Protein AF-A0A924RPB1-F1 (afdb_monomer)

Structure (mmCIF, N/CA/C/O backbone):
data_AF-A0A924RPB1-F1
#
_entry.id   AF-A0A924RPB1-F1
#
loop_
_atom_site.group_PDB
_atom_site.id
_atom_site.type_symbol
_atom_site.label_atom_id
_atom_site.label_alt_id
_atom_site.label_comp_id
_atom_site.label_asym_id
_atom_site.label_entity_id
_atom_site.label_seq_id
_atom_site.pdbx_PDB_ins_code
_atom_site.Cartn_x
_atom_site.Cartn_y
_atom_site.Cartn_z
_atom_site.occupancy
_atom_site.B_iso_or_equiv
_atom_site.auth_seq_id
_atom_site.auth_comp_id
_atom_site.auth_asym_id
_atom_site.auth_atom_id
_atom_site.pdbx_PDB_model_num
ATOM 1 N N . PHE A 1 1 ? 1.094 2.484 -8.196 1.00 42.00 1 PHE A N 1
ATOM 2 C CA . PHE A 1 1 ? 1.743 3.186 -9.321 1.00 42.00 1 PHE A CA 1
ATOM 3 C C . PHE A 1 1 ? 0.843 3.085 -10.541 1.00 42.00 1 PHE A C 1
ATOM 5 O O . PHE A 1 1 ? 0.387 1.993 -10.843 1.00 42.00 1 PHE A O 1
ATOM 12 N N . THR A 1 2 ? 0.578 4.192 -11.229 1.00 35.59 2 THR A N 1
ATOM 13 C CA . THR A 1 2 ? 0.018 4.186 -12.589 1.00 35.59 2 THR A CA 1
ATOM 14 C C . THR A 1 2 ? 1.120 4.623 -13.538 1.00 35.59 2 THR A C 1
ATOM 16 O O . THR A 1 2 ? 1.744 5.655 -13.298 1.00 35.59 2 THR A O 1
ATOM 19 N N . THR A 1 3 ? 1.349 3.863 -14.604 1.00 45.16 3 THR A N 1
ATOM 20 C CA . THR A 1 3 ? 2.330 4.132 -15.666 1.00 45.16 3 THR A CA 1
ATOM 21 C C . THR A 1 3 ? 1.881 5.310 -16.540 1.00 45.16 3 THR A C 1
ATOM 23 O O . THR A 1 3 ? 1.588 5.169 -17.723 1.00 45.16 3 THR A O 1
ATOM 26 N N . LYS A 1 4 ? 1.767 6.497 -15.939 1.00 39.38 4 LYS A N 1
ATOM 27 C CA . LYS A 1 4 ? 1.670 7.773 -16.643 1.00 39.38 4 LYS A CA 1
ATOM 28 C C . LYS A 1 4 ? 2.747 8.697 -16.105 1.00 39.38 4 LYS A C 1
ATOM 30 O O . LYS A 1 4 ? 2.723 9.078 -14.941 1.00 39.38 4 LYS A O 1
ATOM 35 N N . THR A 1 5 ? 3.654 9.079 -16.995 1.00 47.44 5 THR A N 1
ATOM 36 C CA . THR A 1 5 ? 4.829 9.946 -16.799 1.00 47.44 5 THR A CA 1
ATOM 37 C C . THR A 1 5 ? 4.490 11.362 -16.297 1.00 47.44 5 THR A C 1
ATOM 39 O O . THR A 1 5 ? 5.375 12.186 -16.111 1.00 47.44 5 THR A O 1
ATOM 42 N N . SER A 1 6 ? 3.210 11.674 -16.072 1.00 41.72 6 SER A N 1
ATOM 43 C CA . SER A 1 6 ? 2.742 12.968 -15.581 1.00 41.72 6 SER A CA 1
ATOM 44 C C . SER A 1 6 ? 1.444 12.792 -14.786 1.00 41.72 6 SER A C 1
ATOM 46 O O . SER A 1 6 ? 0.335 13.020 -15.258 1.00 41.72 6 SER A O 1
ATOM 48 N N . GLY A 1 7 ? 1.581 12.286 -13.567 1.00 46.16 7 GLY A N 1
ATOM 49 C CA . GLY A 1 7 ? 0.609 12.467 -12.499 1.00 46.16 7 GLY A CA 1
ATOM 50 C C . GLY A 1 7 ? 1.404 12.983 -11.315 1.00 46.16 7 GLY A C 1
ATOM 51 O O . GLY A 1 7 ? 2.461 12.437 -11.024 1.00 46.16 7 GLY A O 1
ATOM 52 N N . MET A 1 8 ? 0.946 14.037 -10.650 1.00 52.97 8 MET A N 1
ATOM 53 C CA . MET A 1 8 ? 1.680 14.788 -9.617 1.00 52.97 8 MET A CA 1
ATOM 54 C C . MET A 1 8 ? 2.009 13.966 -8.336 1.00 52.97 8 MET A C 1
ATOM 56 O O . MET A 1 8 ? 2.241 14.521 -7.274 1.00 52.97 8 MET A O 1
ATOM 60 N N . GLY A 1 9 ? 1.972 12.627 -8.384 1.00 55.34 9 GLY A N 1
ATOM 61 C CA . GLY A 1 9 ? 2.189 11.738 -7.237 1.00 55.34 9 GLY A CA 1
ATOM 62 C C . GLY A 1 9 ? 1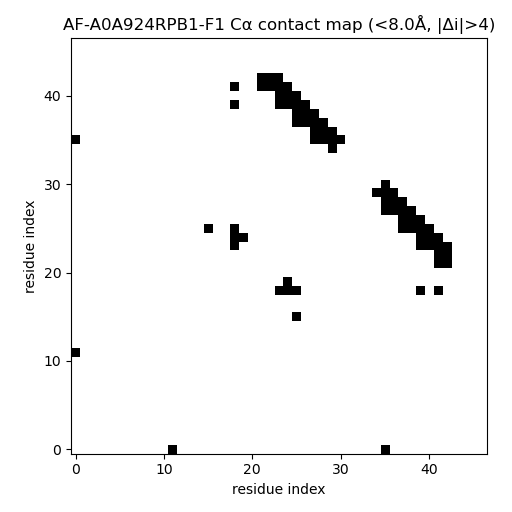.053 11.763 -6.209 1.00 55.34 9 GLY A C 1
ATOM 63 O O . GLY A 1 9 ? 1.110 11.051 -5.210 1.00 55.34 9 GLY A O 1
ATOM 64 N N . LEU A 1 10 ? -0.007 12.536 -6.469 1.00 62.09 10 LEU A N 1
ATOM 65 C CA . LEU A 1 10 ? -1.086 12.806 -5.516 1.00 62.09 10 LEU A CA 1
ATOM 66 C C . LEU A 1 10 ? -1.835 11.540 -5.098 1.00 62.09 10 LEU A C 1
ATOM 68 O O . LEU A 1 10 ? -2.179 11.397 -3.931 1.00 62.09 10 LEU A O 1
ATOM 72 N N . GLY A 1 11 ? -2.034 10.592 -6.019 1.00 68.81 11 GLY A N 1
ATOM 73 C CA . GLY A 1 11 ? -2.761 9.353 -5.734 1.00 68.81 11 GLY A CA 1
ATOM 74 C C . GLY A 1 11 ? -2.141 8.556 -4.586 1.00 68.81 11 GLY A C 1
ATOM 75 O O . GLY A 1 11 ? -2.844 8.183 -3.656 1.00 68.81 11 GLY A O 1
ATOM 76 N N . LEU A 1 12 ? -0.819 8.358 -4.591 1.00 72.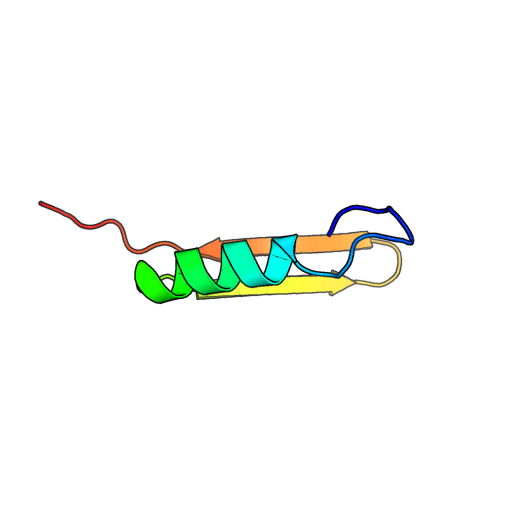19 12 LEU A N 1
ATOM 77 C CA . LEU A 1 12 ? -0.146 7.603 -3.529 1.00 72.19 12 LEU A CA 1
ATOM 78 C C . LEU A 1 12 ? -0.199 8.344 -2.184 1.00 72.19 12 LEU A C 1
ATOM 80 O O . LEU A 1 12 ? -0.386 7.710 -1.150 1.00 72.19 12 LEU A O 1
ATOM 84 N N . GL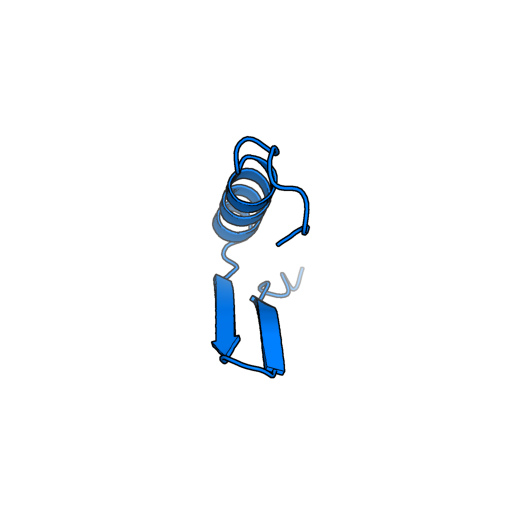Y A 1 13 ? -0.101 9.679 -2.207 1.00 74.44 13 GLY A N 1
ATOM 85 C CA . GLY A 1 13 ? -0.248 10.518 -1.015 1.00 74.44 13 GLY A CA 1
ATOM 86 C C . GLY A 1 13 ? -1.650 10.449 -0.405 1.00 74.44 13 GLY A C 1
ATOM 87 O O . GLY A 1 13 ? -1.781 10.302 0.807 1.00 74.44 13 GLY A O 1
ATOM 88 N N . ILE A 1 14 ? -2.696 10.473 -1.239 1.00 81.50 14 ILE A N 1
ATOM 89 C CA . ILE A 1 14 ? -4.093 10.339 -0.799 1.00 81.50 14 ILE A CA 1
ATOM 90 C C . ILE A 1 14 ? -4.308 8.978 -0.135 1.00 81.50 14 ILE A C 1
ATOM 92 O O . ILE A 1 14 ? -4.827 8.909 0.976 1.00 81.50 14 ILE A O 1
ATOM 96 N N . ILE A 1 15 ? -3.871 7.895 -0.784 1.00 80.50 15 ILE A N 1
ATOM 97 C CA . ILE A 1 15 ? -4.064 6.541 -0.256 1.00 80.50 15 ILE A CA 1
ATOM 98 C C . ILE A 1 15 ? -3.243 6.352 1.029 1.00 80.50 15 ILE A C 1
ATOM 100 O O . ILE A 1 15 ? -3.756 5.789 1.990 1.00 80.50 15 ILE A O 1
ATOM 104 N N . LYS A 1 16 ? -2.013 6.883 1.099 1.00 80.69 16 LYS A N 1
ATOM 105 C CA . LYS A 1 16 ? -1.188 6.872 2.318 1.00 80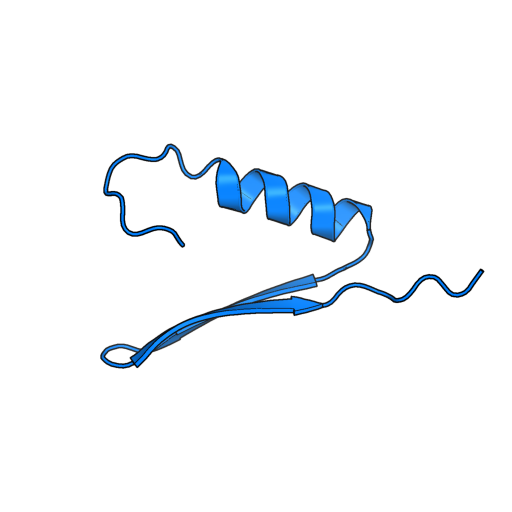.69 16 LYS A CA 1
ATOM 106 C C . LYS A 1 16 ? -1.895 7.574 3.476 1.00 80.69 16 LYS A C 1
ATOM 108 O O . LYS A 1 16 ? -1.980 7.004 4.557 1.00 80.69 16 LYS A O 1
ATOM 113 N N . ASN A 1 17 ? -2.462 8.756 3.232 1.00 83.50 17 ASN A N 1
ATOM 114 C CA . ASN A 1 17 ? -3.195 9.501 4.250 1.00 83.50 17 ASN A CA 1
ATOM 115 C C . ASN A 1 17 ? -4.453 8.755 4.719 1.00 83.50 17 ASN A C 1
ATOM 117 O O . ASN A 1 17 ? -4.715 8.696 5.917 1.00 83.50 17 ASN A O 1
ATOM 121 N N . ILE A 1 18 ? -5.214 8.154 3.797 1.00 84.88 18 ILE A N 1
ATOM 122 C CA . ILE A 1 18 ? -6.375 7.320 4.137 1.00 84.88 18 ILE A CA 1
ATOM 123 C C . ILE A 1 18 ? -5.919 6.138 4.997 1.00 84.88 18 ILE A C 1
ATOM 125 O O . ILE A 1 18 ? -6.424 5.948 6.095 1.00 84.88 18 ILE A O 1
ATOM 129 N N . ILE A 1 19 ? -4.924 5.377 4.553 1.00 84.56 19 ILE A N 1
ATOM 130 C CA . ILE A 1 19 ? -4.438 4.197 5.271 1.00 84.56 19 ILE A CA 1
ATOM 131 C C . ILE A 1 19 ? -3.909 4.569 6.665 1.00 84.56 19 ILE A C 1
ATOM 133 O O . ILE A 1 19 ? -4.266 3.896 7.626 1.00 84.56 19 ILE A O 1
ATOM 137 N N . GLU A 1 20 ? -3.154 5.663 6.810 1.00 83.81 20 GLU A N 1
ATOM 138 C CA . GLU A 1 20 ? -2.720 6.174 8.121 1.00 83.81 20 GLU A CA 1
ATOM 139 C C . GLU A 1 20 ? -3.899 6.557 9.025 1.00 83.81 20 GLU A C 1
ATOM 141 O O . G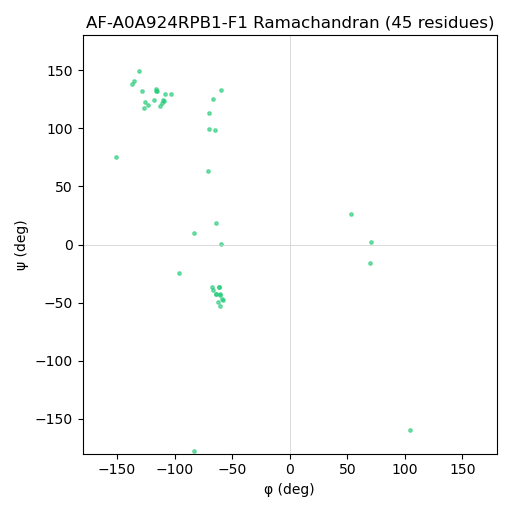LU A 1 20 ? -3.916 6.184 10.199 1.00 83.81 20 GLU A O 1
ATOM 146 N N . ASN A 1 21 ? -4.916 7.242 8.489 1.00 86.81 21 ASN A N 1
ATOM 147 C CA . ASN A 1 21 ? -6.114 7.616 9.251 1.00 86.81 21 ASN A CA 1
ATOM 148 C C . ASN A 1 21 ? -6.873 6.387 9.765 1.00 86.81 21 ASN A C 1
ATOM 150 O O . ASN A 1 21 ? -7.386 6.387 10.882 1.00 86.81 21 ASN A O 1
ATOM 154 N N . TYR A 1 22 ? -6.901 5.317 8.975 1.00 85.62 22 TYR A N 1
ATOM 155 C CA . TYR A 1 22 ? -7.512 4.045 9.349 1.00 85.62 22 TYR A CA 1
ATOM 156 C C . TYR A 1 22 ? -6.587 3.150 10.194 1.00 85.62 22 TYR A C 1
ATOM 158 O O . TYR A 1 22 ? -6.927 1.993 10.418 1.00 85.62 22 TYR A O 1
ATOM 166 N N . LYS A 1 23 ? -5.432 3.644 10.677 1.00 84.12 23 LYS A N 1
ATOM 167 C CA . LYS A 1 23 ? -4.392 2.852 11.374 1.00 84.12 23 LYS A CA 1
ATOM 168 C C . LYS A 1 23 ? -3.925 1.617 10.590 1.00 84.12 23 LYS A C 1
ATOM 170 O O . LYS A 1 23 ? -3.491 0.624 11.171 1.00 84.12 23 LYS A O 1
ATOM 175 N N . GLY A 1 24 ? -4.044 1.667 9.270 1.00 85.19 24 GLY A N 1
ATOM 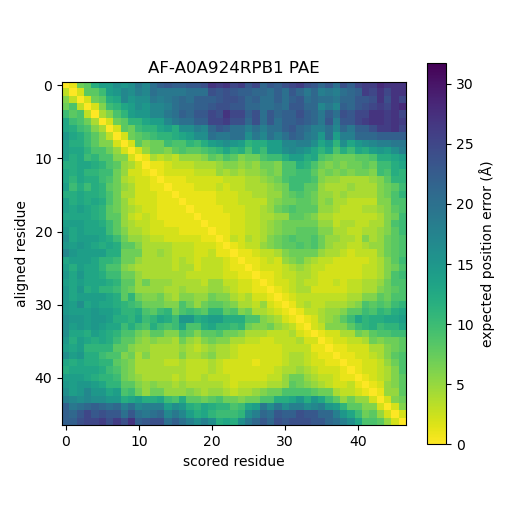176 C CA . GLY A 1 24 ? -3.484 0.685 8.358 1.00 85.19 24 GLY A CA 1
ATOM 177 C C . GLY A 1 24 ? -2.019 0.949 8.049 1.00 85.19 24 GLY A C 1
ATOM 178 O O . GLY A 1 24 ? -1.386 1.875 8.551 1.00 85.19 24 GLY A O 1
ATOM 179 N N . THR A 1 25 ? -1.463 0.112 7.189 1.00 84.75 25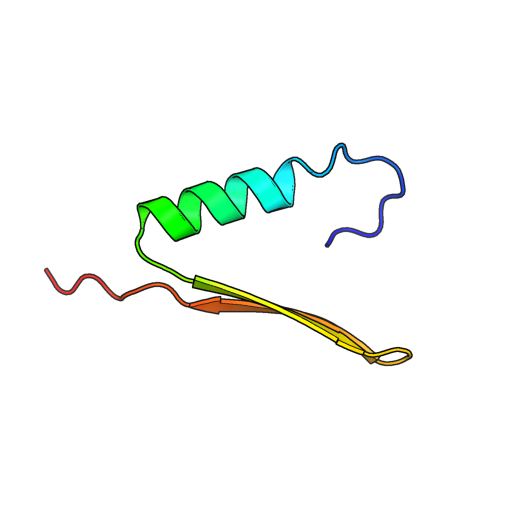 THR A N 1
ATOM 180 C CA . THR A 1 25 ? -0.087 0.186 6.713 1.00 84.75 25 THR A CA 1
ATOM 181 C C . THR A 1 25 ? -0.063 -0.072 5.213 1.00 84.75 25 THR A C 1
ATOM 183 O O . THR A 1 25 ? -0.765 -0.949 4.716 1.00 84.75 25 THR A O 1
ATOM 186 N N . ILE A 1 26 ? 0.738 0.700 4.479 1.00 83.75 26 ILE A N 1
ATOM 187 C CA . ILE A 1 26 ? 0.992 0.497 3.050 1.00 83.75 26 ILE A CA 1
ATOM 188 C C . ILE A 1 26 ? 2.465 0.169 2.842 1.00 83.75 26 ILE A C 1
ATOM 190 O O . ILE A 1 26 ? 3.341 0.836 3.388 1.00 83.75 26 ILE A O 1
ATOM 194 N N . THR A 1 27 ? 2.731 -0.848 2.039 1.00 84.69 27 THR A N 1
ATOM 195 C CA . THR A 1 27 ? 4.068 -1.314 1.678 1.00 84.69 27 THR A CA 1
ATOM 196 C C . THR A 1 27 ? 4.128 -1.474 0.167 1.00 84.69 27 THR A C 1
ATOM 198 O O . THR A 1 27 ? 3.117 -1.743 -0.481 1.00 84.69 27 THR A O 1
ATOM 201 N N . PHE A 1 28 ? 5.299 -1.282 -0.424 1.00 80.31 28 PHE A N 1
ATOM 202 C CA . PHE A 1 28 ? 5.501 -1.548 -1.840 1.00 80.31 28 PHE A CA 1
ATOM 203 C C . PHE A 1 28 ? 6.812 -2.296 -2.028 1.00 80.31 28 PHE A C 1
ATOM 205 O O . PHE A 1 28 ? 7.806 -1.988 -1.377 1.00 80.31 28 PHE A O 1
ATOM 212 N N . GLU A 1 29 ? 6.795 -3.257 -2.936 1.00 83.38 29 GLU A N 1
ATOM 213 C CA . GLU A 1 29 ? 7.972 -3.973 -3.397 1.00 83.38 29 GLU A CA 1
ATOM 214 C C . GLU A 1 29 ? 8.048 -3.810 -4.907 1.00 83.38 29 GLU A C 1
ATOM 216 O O . GLU A 1 29 ? 7.124 -4.157 -5.642 1.00 83.38 29 GLU A O 1
ATOM 221 N N . SER A 1 30 ? 9.145 -3.226 -5.374 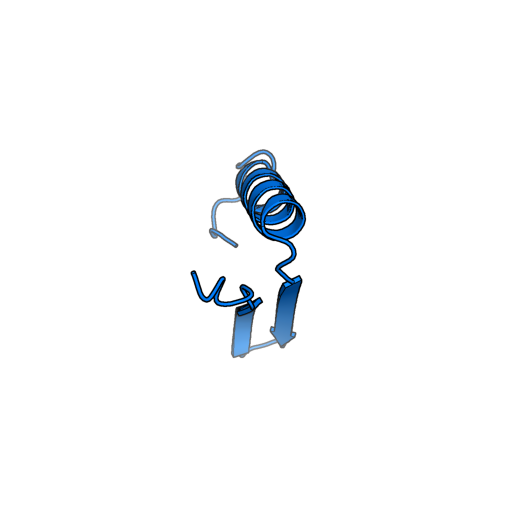1.00 81.75 30 SER A N 1
ATOM 222 C CA . SER A 1 30 ? 9.471 -3.138 -6.793 1.00 81.75 30 SER A CA 1
ATOM 223 C C . SER A 1 30 ? 10.674 -4.021 -7.061 1.00 81.75 30 SER A C 1
ATOM 225 O O . SER A 1 30 ? 11.732 -3.788 -6.480 1.00 81.75 30 SER A O 1
ATOM 227 N N . GLU A 1 31 ? 10.529 -4.984 -7.962 1.00 83.88 31 GLU A N 1
ATOM 228 C CA . GLU A 1 31 ? 11.634 -5.823 -8.407 1.00 83.88 31 GLU A CA 1
ATOM 229 C C . GLU A 1 31 ? 11.887 -5.564 -9.897 1.00 83.88 31 GLU A C 1
ATOM 231 O O . GLU A 1 31 ? 10.956 -5.490 -10.710 1.00 83.88 31 GLU A O 1
ATOM 236 N N . PHE A 1 32 ? 13.162 -5.362 -10.240 1.00 77.56 32 PHE A N 1
ATOM 237 C CA . PHE A 1 32 ? 13.595 -5.129 -11.614 1.00 77.56 32 PHE A CA 1
ATOM 238 C C . PHE A 1 32 ? 13.195 -6.349 -12.462 1.00 77.56 32 PHE A C 1
ATOM 240 O O . PHE A 1 32 ? 13.350 -7.479 -12.017 1.00 77.56 32 PHE A O 1
ATOM 247 N N . GLU A 1 33 ? 12.595 -6.118 -13.632 1.00 80.50 33 GLU A N 1
ATOM 248 C CA . GLU A 1 33 ? 11.996 -7.136 -14.524 1.00 80.50 33 GLU A CA 1
ATOM 249 C C . GLU A 1 33 ? 10.706 -7.848 -14.057 1.00 80.50 33 GLU A C 1
ATOM 251 O O . GLU A 1 33 ? 9.993 -8.372 -14.911 1.00 80.50 33 GLU A O 1
ATOM 256 N N . LYS A 1 34 ? 10.311 -7.809 -12.774 1.00 80.69 34 LYS A N 1
ATOM 257 C CA . LYS A 1 34 ? 9.004 -8.352 -12.320 1.00 80.69 34 LYS A CA 1
ATOM 258 C C . LYS A 1 34 ? 7.887 -7.315 -12.203 1.00 80.69 34 LYS A C 1
ATOM 260 O O . LYS A 1 34 ? 6.712 -7.670 -12.279 1.00 80.69 34 LYS A O 1
ATOM 265 N N . GLY A 1 35 ? 8.232 -6.042 -12.016 1.00 83.25 35 GLY A N 1
ATOM 266 C CA . GLY A 1 35 ? 7.268 -4.953 -11.848 1.00 83.25 35 GLY A CA 1
ATOM 267 C C . GLY A 1 35 ? 7.144 -4.484 -10.399 1.00 83.25 35 GLY A C 1
ATOM 268 O O . GLY A 1 35 ? 8.061 -4.632 -9.595 1.00 83.25 35 GLY A O 1
ATOM 269 N N . THR A 1 36 ? 6.031 -3.826 -10.069 1.00 81.00 36 THR A N 1
ATOM 270 C CA . THR A 1 36 ? 5.822 -3.218 -8.746 1.00 81.00 36 THR A CA 1
ATOM 271 C C . THR A 1 36 ? 4.535 -3.707 -8.106 1.00 81.00 36 THR A C 1
ATOM 273 O O . THR A 1 36 ? 3.447 -3.496 -8.642 1.00 81.00 36 THR A O 1
ATOM 276 N N . THR A 1 37 ? 4.666 -4.291 -6.922 1.00 84.12 37 THR A N 1
ATOM 277 C CA . THR A 1 37 ? 3.576 -4.788 -6.089 1.00 84.12 37 THR A CA 1
ATOM 278 C C . THR A 1 37 ? 3.326 -3.811 -4.945 1.00 84.12 37 THR A C 1
ATOM 280 O O . THR A 1 37 ? 4.251 -3.408 -4.244 1.00 84.12 37 THR A O 1
ATOM 283 N N . PHE A 1 38 ? 2.066 -3.419 -4.750 1.00 82.50 38 PHE A N 1
ATOM 284 C CA . PHE A 1 38 ? 1.630 -2.592 -3.621 1.00 82.50 38 PHE A CA 1
ATOM 285 C C . PHE A 1 38 ? 0.800 -3.457 -2.684 1.00 82.50 38 PHE A C 1
ATOM 287 O O . PHE A 1 38 ? -0.219 -4.008 -3.095 1.00 82.50 38 PHE A O 1
ATOM 294 N N . THR A 1 39 ? 1.212 -3.531 -1.427 1.00 83.94 39 THR A N 1
ATOM 295 C CA . THR A 1 39 ? 0.530 -4.275 -0.371 1.00 83.94 39 THR A CA 1
ATOM 296 C C . THR A 1 39 ? -0.085 -3.281 0.603 1.00 83.94 39 THR A C 1
ATOM 298 O O . THR A 1 39 ? 0.598 -2.413 1.139 1.00 83.94 39 THR A O 1
ATOM 301 N N . VAL A 1 40 ? -1.391 -3.388 0.833 1.00 84.19 40 VAL A N 1
ATOM 302 C CA . VAL A 1 40 ? -2.128 -2.540 1.777 1.00 84.19 40 VAL A CA 1
ATOM 303 C C . VAL A 1 40 ? -2.715 -3.430 2.861 1.00 84.19 40 VAL A C 1
ATOM 305 O O . VAL A 1 40 ? -3.457 -4.361 2.565 1.00 84.19 40 VAL A O 1
ATOM 308 N N . SER A 1 41 ? -2.393 -3.128 4.114 1.00 85.44 41 SER A N 1
ATOM 309 C CA . SER A 1 41 ? -2.904 -3.810 5.296 1.00 85.44 41 SER A CA 1
ATOM 310 C C . SER A 1 41 ? -3.783 -2.841 6.078 1.00 85.44 41 SER A C 1
ATOM 312 O O . SER A 1 41 ? -3.328 -1.778 6.489 1.00 85.44 41 SER A O 1
ATOM 314 N N . LEU A 1 42 ? -5.059 -3.166 6.254 1.00 85.19 42 LEU A N 1
ATOM 315 C CA . LEU A 1 42 ? -6.018 -2.334 6.983 1.00 85.19 42 LEU A CA 1
ATOM 316 C C . LEU A 1 42 ? -6.485 -3.105 8.222 1.00 85.19 42 LEU A C 1
ATOM 318 O O . LEU A 1 42 ? -6.851 -4.276 8.088 1.00 85.19 42 LEU A O 1
ATOM 322 N N . PRO A 1 43 ? -6.496 -2.496 9.421 1.00 81.31 43 PRO A N 1
ATOM 323 C CA . PRO A 1 43 ? -7.037 -3.153 10.596 1.00 81.31 43 PRO A CA 1
ATOM 324 C C . PRO A 1 43 ? -8.543 -3.337 10.410 1.00 81.31 43 PRO A C 1
ATOM 326 O O . PRO A 1 43 ? -9.287 -2.387 10.166 1.00 81.31 43 PRO A O 1
ATOM 329 N N . LEU A 1 44 ? -9.003 -4.579 10.539 1.00 75.62 44 LEU A N 1
ATOM 330 C CA . LEU A 1 44 ? -10.426 -4.890 10.589 1.00 75.62 44 LEU A CA 1
ATOM 331 C C . LEU A 1 44 ? -10.965 -4.378 11.924 1.00 75.62 44 LEU A C 1
ATOM 333 O O . LEU A 1 44 ? -10.788 -5.014 12.964 1.00 75.62 44 LEU A O 1
ATOM 337 N N . ILE A 1 45 ? -11.594 -3.204 11.898 1.00 70.00 45 ILE A N 1
ATOM 338 C CA . ILE A 1 45 ? -12.297 -2.655 13.054 1.00 70.00 45 ILE A CA 1
ATOM 339 C C . ILE A 1 45 ? -13.470 -3.602 13.345 1.00 70.00 45 ILE A C 1
ATOM 341 O O . ILE A 1 45 ? -14.504 -3.549 12.680 1.00 70.00 45 ILE A O 1
ATOM 345 N N . LYS A 1 46 ? -13.296 -4.513 14.309 1.00 57.09 46 LYS A N 1
ATOM 346 C CA . LYS A 1 46 ? -14.412 -5.260 14.895 1.00 57.09 46 LYS A CA 1
ATOM 347 C C . LYS A 1 46 ? -15.225 -4.279 15.734 1.00 57.09 46 LYS A C 1
ATOM 349 O O . LYS A 1 46 ? -14.714 -3.742 16.715 1.00 57.09 46 LYS A O 1
ATOM 354 N N . LYS A 1 47 ? -16.447 -4.018 15.278 1.00 50.59 47 LYS A N 1
ATOM 355 C CA . LYS A 1 47 ? -17.488 -3.333 16.042 1.00 50.59 47 LYS A CA 1
ATOM 356 C C . LYS A 1 47 ? -18.063 -4.269 17.099 1.00 50.59 47 LYS A C 1
ATOM 358 O O . LYS A 1 47 ? -18.113 -5.488 16.815 1.00 50.59 47 LYS A O 1
#

Secondary structure (DSSP, 8-state):
--S-S---SHHHHHHHHHHHHTT-EEEEEEETTTEEEEEEE------

Nearest PDB structures (foldseek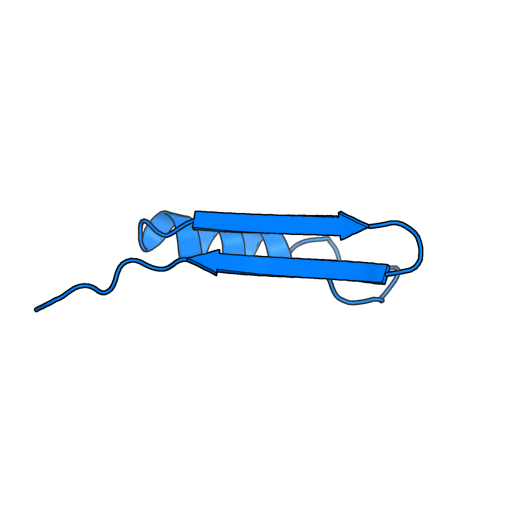):
  3reo-assembly2_D  TM=4.474E-01  e=2.387E+00  Clarkia breweri
  3hhh-assembly1_B  TM=4.756E-01  e=4.339E+00  Enterococcus faecalis
  5x11-assembly2_E  TM=4.794E-01  e=6.047E+00  Bacillus spizizenii str. W23
  7mp7-assembly1_A  TM=4.569E-01  e=4.339E+00  Thermus thermophilus

Solvent-accessible surface area (backbone atoms only — not comparable to full-atom values): 3168 Å² total; per-residue (Å²): 139,72,101,54,101,81,63,92,58,53,68,63,53,53,51,50,52,52,33,52,74,59,66,24,47,77,47,73,51,72,44,90,98,78,47,75,50,77,48,76,48,69,64,81,80,81,127

Foldseek 3Di:
DDPDPDDPCVVVVVVCVVCVVQVKDKDKDQDVPPGIDIDIGGDDPDD

Radius of gyration: 13.01 Å; Cα contacts (8 Å, |Δi|>4): 38; chains: 1; bounding box: 31×23×33 Å

Sequence (47 aa):
FTTKTSGMGLGLGIIKNIIENYKGTITFESEFEKGTTFTVSLPLIKK

Mean predicted aligned error: 9.13 Å

pLDDT: mean 72.98, std 15.6, range [35.59, 86.81]